Protein AF-A0A522YVJ9-F1 (afdb_monomer_lite)

Structure (mmCIF, N/CA/C/O backbone):
data_AF-A0A522YVJ9-F1
#
_entry.id   AF-A0A522YVJ9-F1
#
loop_
_atom_site.group_PDB
_atom_site.id
_atom_site.type_symbol
_atom_site.label_atom_id
_atom_site.label_alt_id
_atom_site.label_comp_id
_atom_site.label_asym_id
_atom_site.label_entity_id
_atom_site.label_seq_id
_atom_site.pdbx_PDB_ins_code
_atom_site.Cartn_x
_atom_site.Cartn_y
_atom_site.Cartn_z
_atom_site.occupancy
_atom_site.B_iso_or_equiv
_atom_site.auth_seq_id
_atom_site.auth_comp_id
_atom_site.auth_asym_id
_atom_site.auth_atom_id
_atom_site.pdbx_PDB_model_num
ATOM 1 N N . TYR A 1 1 ? 8.702 6.553 18.353 1.00 58.41 1 TYR A N 1
ATOM 2 C CA . TYR A 1 1 ? 7.631 5.784 17.682 1.00 58.41 1 TYR A CA 1
ATOM 3 C C . TYR A 1 1 ? 7.351 4.465 18.386 1.00 58.41 1 TYR A C 1
ATOM 5 O O . TYR A 1 1 ? 6.198 4.248 18.730 1.00 58.41 1 TYR A O 1
ATOM 13 N N . LEU A 1 2 ? 8.362 3.625 18.657 1.00 67.94 2 LEU A N 1
ATOM 14 C CA . LEU A 1 2 ? 8.159 2.356 19.373 1.00 67.94 2 LEU A CA 1
ATOM 15 C C . LEU A 1 2 ? 7.512 2.549 20.757 1.00 67.94 2 LEU A C 1
ATOM 17 O O . LEU A 1 2 ? 6.533 1.878 21.058 1.00 67.94 2 LEU A O 1
ATOM 21 N N . ASP A 1 3 ? 7.971 3.530 21.538 1.00 78.19 3 ASP A N 1
ATOM 22 C CA . ASP A 1 3 ? 7.419 3.804 22.877 1.00 78.19 3 ASP A CA 1
ATOM 23 C C . ASP A 1 3 ? 5.941 4.224 22.841 1.00 78.19 3 ASP A C 1
ATOM 25 O O . ASP A 1 3 ? 5.154 3.821 23.693 1.00 78.19 3 ASP A O 1
ATOM 29 N N . ILE A 1 4 ? 5.539 4.977 21.810 1.00 75.00 4 ILE A N 1
ATOM 30 C CA . ILE A 1 4 ? 4.145 5.402 21.596 1.00 75.00 4 ILE A CA 1
ATOM 31 C C . ILE A 1 4 ? 3.273 4.188 21.254 1.00 75.00 4 ILE A C 1
ATOM 33 O O . ILE A 1 4 ? 2.206 4.014 21.835 1.00 75.00 4 ILE A O 1
ATOM 37 N N . ALA A 1 5 ? 3.750 3.318 20.358 1.00 71.25 5 ALA A N 1
ATOM 38 C CA . ALA A 1 5 ? 3.041 2.092 19.995 1.00 71.25 5 ALA A CA 1
ATOM 39 C C . ALA A 1 5 ? 2.915 1.123 21.185 1.00 71.25 5 ALA A C 1
ATOM 41 O O . ALA A 1 5 ? 1.891 0.466 21.349 1.00 71.25 5 ALA A O 1
ATOM 42 N N . MET A 1 6 ? 3.934 1.053 22.048 1.00 74.50 6 MET A N 1
ATOM 43 C CA . MET A 1 6 ? 3.898 0.228 23.258 1.00 74.50 6 MET A CA 1
ATOM 44 C C . MET A 1 6 ? 2.951 0.778 24.330 1.00 74.50 6 MET A C 1
ATOM 46 O O . MET A 1 6 ? 2.373 -0.015 25.072 1.00 74.50 6 MET A O 1
ATOM 50 N N . ALA A 1 7 ? 2.775 2.100 24.403 1.00 79.62 7 ALA A N 1
ATOM 51 C CA . ALA A 1 7 ? 1.857 2.747 25.339 1.00 79.62 7 ALA A CA 1
ATOM 52 C C . ALA A 1 7 ? 0.374 2.587 24.951 1.00 79.62 7 ALA A C 1
ATOM 54 O O . ALA A 1 7 ? -0.490 2.634 25.821 1.00 79.62 7 ALA A O 1
ATOM 55 N N . GLN A 1 8 ? 0.077 2.370 23.666 1.00 79.44 8 GLN A N 1
ATOM 56 C CA . GLN A 1 8 ? -1.282 2.221 23.127 1.00 79.44 8 GLN A CA 1
ATOM 57 C C . GLN A 1 8 ? -1.594 0.769 22.736 1.00 79.44 8 GLN A C 1
ATOM 59 O O . GLN A 1 8 ? -2.176 0.503 21.685 1.00 79.44 8 GLN A O 1
ATOM 64 N N . LYS A 1 9 ? -1.177 -0.199 23.561 1.00 79.12 9 LYS A N 1
ATOM 65 C CA . LYS A 1 9 ? -1.501 -1.605 23.298 1.00 79.12 9 LYS A CA 1
ATOM 66 C C . LYS A 1 9 ? -3.015 -1.842 23.397 1.00 79.12 9 LYS A C 1
ATOM 68 O O . LYS A 1 9 ? -3.616 -1.427 24.390 1.00 79.12 9 LYS A O 1
ATOM 73 N N . PRO A 1 10 ? -3.615 -2.557 22.427 1.00 83.25 10 PRO A N 1
ATOM 74 C CA . PRO A 1 10 ? -4.979 -3.050 22.552 1.00 83.25 10 PRO A CA 1
ATOM 75 C C . PRO A 1 10 ? -5.161 -3.909 23.807 1.00 83.25 10 PRO A C 1
ATOM 77 O O . PRO A 1 10 ? -4.203 -4.495 24.323 1.00 83.25 10 PRO A O 1
ATOM 80 N N . LYS A 1 11 ? -6.409 -4.013 24.274 1.00 86.25 11 LYS A N 1
ATOM 81 C CA . LYS A 1 11 ? -6.776 -4.933 25.356 1.00 86.25 11 LYS A CA 1
ATOM 82 C C . LYS A 1 11 ? -6.415 -6.369 24.974 1.00 86.25 11 LYS A C 1
ATOM 84 O O . LYS A 1 11 ? -6.480 -6.756 23.807 1.00 86.25 11 LYS A O 1
ATOM 89 N N . GLU A 1 12 ? -6.056 -7.168 25.971 1.00 85.94 12 GLU A N 1
ATOM 90 C CA . GLU A 1 12 ? -5.745 -8.580 25.763 1.00 85.94 12 GLU A CA 1
ATOM 91 C C . GLU A 1 12 ? -6.924 -9.309 25.097 1.00 85.94 12 GLU A C 1
ATOM 93 O O . GLU A 1 12 ? -8.082 -9.119 25.468 1.00 85.94 12 GLU A O 1
ATOM 98 N N . GLY A 1 13 ? -6.634 -10.119 24.075 1.00 87.31 13 GLY A N 1
ATOM 99 C CA . GLY A 1 13 ? -7.657 -10.840 23.312 1.00 87.31 13 GLY A CA 1
ATOM 100 C C . GLY A 1 13 ? -8.454 -9.986 22.319 1.00 87.31 13 GLY A C 1
ATOM 101 O O . GLY A 1 13 ? -9.371 -10.507 21.684 1.00 87.31 13 GLY A O 1
ATOM 102 N N . GLN A 1 14 ? -8.111 -8.709 22.136 1.00 88.19 14 GLN A N 1
ATOM 103 C CA . GLN A 1 14 ? -8.731 -7.828 21.149 1.00 88.19 14 GLN A CA 1
ATOM 104 C C . GLN A 1 14 ? -7.689 -7.148 20.262 1.00 88.19 14 GLN A C 1
ATOM 106 O O . GLN A 1 14 ? -6.512 -7.036 20.601 1.00 88.19 14 GLN A O 1
ATOM 111 N N . ASN A 1 15 ? -8.142 -6.687 19.103 1.00 88.00 15 ASN A N 1
ATOM 112 C CA . ASN A 1 15 ? -7.381 -5.808 18.234 1.00 88.00 15 ASN A CA 1
ATOM 113 C C . ASN A 1 15 ? -8.252 -4.628 17.810 1.00 88.00 15 ASN A C 1
ATOM 115 O O . ASN A 1 15 ? -9.478 -4.700 17.872 1.00 88.00 15 ASN A O 1
ATOM 119 N N . VAL A 1 16 ? -7.608 -3.553 17.389 1.00 88.44 16 VAL A N 1
ATOM 120 C CA . VAL A 1 16 ? -8.246 -2.291 17.047 1.00 88.44 16 VAL A CA 1
ATOM 121 C C . VAL A 1 16 ? -7.987 -1.999 15.576 1.00 88.44 16 VAL A C 1
ATOM 123 O O . VAL A 1 16 ? -6.835 -1.961 15.142 1.00 88.44 16 VAL A O 1
ATOM 126 N N . ILE A 1 17 ? -9.055 -1.793 14.808 1.00 88.88 17 ILE A N 1
ATOM 127 C CA . ILE A 1 17 ? -8.980 -1.459 13.386 1.00 88.88 17 ILE A CA 1
ATOM 128 C C . ILE A 1 17 ? -9.438 -0.017 13.183 1.00 88.88 17 ILE A C 1
ATOM 130 O O . ILE A 1 17 ? -10.505 0.383 13.642 1.00 88.88 17 ILE A O 1
ATOM 134 N N . THR A 1 18 ? -8.625 0.758 12.469 1.00 91.69 18 THR A N 1
ATOM 135 C CA . THR A 1 18 ? -8.877 2.182 12.170 1.00 91.69 18 THR A CA 1
ATOM 136 C C . THR A 1 18 ? -8.889 2.484 10.673 1.00 91.69 18 THR A C 1
ATOM 138 O O . THR A 1 18 ? -9.223 3.590 10.246 1.00 91.69 18 THR A O 1
ATOM 141 N N . SER A 1 19 ? -8.507 1.511 9.846 1.00 93.12 19 SER A N 1
ATOM 142 C CA . SER A 1 19 ? -8.468 1.650 8.394 1.00 93.12 19 SER A CA 1
ATOM 143 C C . SER A 1 19 ? -8.555 0.296 7.701 1.00 93.12 19 SER A C 1
ATOM 145 O O . SER A 1 19 ? -8.212 -0.737 8.278 1.00 93.12 19 S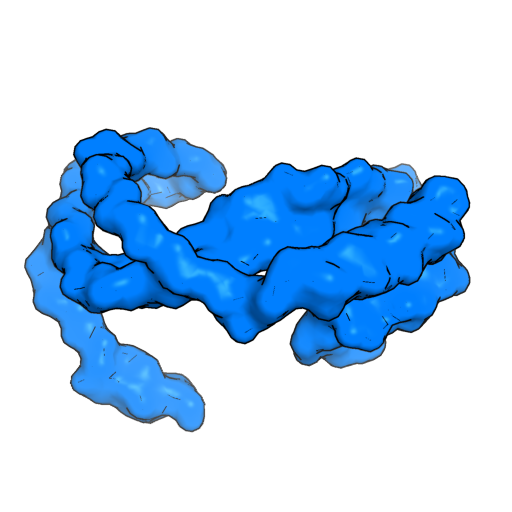ER A O 1
ATOM 147 N N . TYR A 1 20 ? -9.005 0.317 6.452 1.00 92.56 20 TYR A N 1
ATOM 148 C CA . TYR A 1 20 ? -8.914 -0.806 5.524 1.00 92.56 20 TYR A CA 1
ATOM 149 C C . TYR A 1 20 ? -8.486 -0.290 4.150 1.00 92.56 20 TYR A C 1
ATOM 151 O O . TYR A 1 20 ? -8.434 0.919 3.914 1.00 92.56 20 TYR A O 1
ATOM 159 N N . ALA A 1 21 ? -8.156 -1.200 3.239 1.00 94.56 21 ALA A N 1
ATOM 160 C CA . ALA A 1 21 ? -7.787 -0.839 1.883 1.00 94.56 21 ALA A CA 1
ATOM 161 C C . ALA A 1 21 ? -8.446 -1.760 0.859 1.00 94.56 21 ALA A C 1
ATOM 163 O O . ALA A 1 21 ? -8.654 -2.944 1.115 1.00 94.56 21 ALA A O 1
ATOM 164 N N . GLU A 1 22 ? -8.729 -1.196 -0.305 1.00 94.69 22 GLU A N 1
ATOM 165 C CA . GLU A 1 22 ? -9.145 -1.902 -1.508 1.00 94.69 22 GLU A CA 1
ATOM 166 C C . GLU A 1 22 ? -7.983 -1.905 -2.506 1.00 94.69 22 GLU A C 1
ATOM 168 O O . GLU A 1 22 ? -7.312 -0.887 -2.700 1.00 94.69 22 GLU A O 1
ATOM 173 N N . VAL A 1 23 ? -7.732 -3.049 -3.140 1.00 97.06 23 VAL A N 1
ATOM 174 C CA . VAL A 1 23 ? -6.742 -3.154 -4.217 1.00 97.06 23 VAL A CA 1
ATOM 175 C C . VAL A 1 23 ? -7.386 -2.667 -5.511 1.00 97.06 23 VAL A C 1
ATOM 177 O O . VAL A 1 23 ? -8.333 -3.284 -5.987 1.00 97.06 23 VAL A O 1
ATOM 180 N N . LEU A 1 24 ? -6.862 -1.586 -6.094 1.00 97.94 24 LEU A N 1
ATOM 181 C CA . LEU A 1 24 ? -7.360 -1.068 -7.378 1.00 97.94 24 LEU A CA 1
ATOM 182 C C . LEU A 1 24 ? -6.549 -1.554 -8.581 1.00 97.94 24 LEU A C 1
ATOM 184 O O . LEU A 1 24 ? -7.060 -1.597 -9.697 1.00 97.94 24 LEU A O 1
ATOM 188 N N . ALA A 1 25 ? -5.277 -1.885 -8.370 1.00 97.88 25 ALA A N 1
ATOM 189 C CA . ALA A 1 25 ? -4.416 -2.462 -9.390 1.00 97.88 25 ALA A CA 1
ATOM 190 C C . ALA A 1 25 ? -3.288 -3.258 -8.741 1.00 97.88 25 ALA A C 1
ATOM 192 O O . ALA A 1 25 ? -2.798 -2.909 -7.665 1.00 97.88 25 ALA A O 1
ATOM 193 N N . GLU A 1 26 ? -2.832 -4.290 -9.435 1.00 97.50 26 GLU A N 1
ATOM 194 C CA . GLU A 1 26 ? -1.597 -4.985 -9.115 1.00 97.50 26 GLU A CA 1
ATOM 195 C C . GLU A 1 26 ? -0.848 -5.356 -10.393 1.00 97.50 26 GLU A C 1
ATOM 197 O O . GLU A 1 26 ? -1.451 -5.525 -11.451 1.00 97.50 26 GLU A O 1
ATOM 202 N N . SER A 1 27 ? 0.473 -5.463 -10.294 1.00 97.50 27 SER A N 1
ATOM 203 C CA . SER A 1 27 ? 1.316 -5.931 -11.388 1.00 97.50 27 SER A CA 1
ATOM 204 C C . SER A 1 27 ? 2.581 -6.578 -10.854 1.00 97.50 27 SER A C 1
ATOM 206 O O . SER A 1 27 ? 3.154 -6.144 -9.853 1.00 97.50 27 SER A O 1
ATOM 208 N N . ASP A 1 28 ? 3.054 -7.589 -11.568 1.00 97.06 28 ASP A N 1
ATOM 209 C CA . ASP A 1 28 ? 4.368 -8.175 -11.352 1.00 97.06 28 ASP A CA 1
ATOM 210 C C . ASP A 1 28 ? 5.412 -7.367 -12.143 1.00 97.06 28 ASP A C 1
ATOM 212 O O . ASP A 1 28 ? 5.272 -7.156 -13.347 1.00 97.06 28 ASP A O 1
ATOM 216 N N . VAL A 1 29 ? 6.453 -6.876 -11.464 1.00 96.00 29 VAL A N 1
ATOM 217 C CA . VAL A 1 29 ? 7.459 -5.964 -12.027 1.00 96.00 29 VAL A CA 1
ATOM 218 C C . VAL A 1 29 ? 8.853 -6.575 -11.892 1.00 96.00 29 VAL A C 1
ATOM 220 O O . VAL A 1 29 ? 9.341 -6.808 -10.787 1.00 96.00 29 VAL A O 1
ATOM 223 N N . LEU A 1 30 ? 9.507 -6.827 -13.029 1.00 94.19 30 LEU A N 1
ATOM 224 C CA . LEU A 1 30 ? 10.891 -7.328 -13.092 1.00 94.19 30 LEU A CA 1
ATOM 225 C C . LEU A 1 30 ? 11.929 -6.231 -13.365 1.00 94.19 30 LEU A C 1
ATOM 227 O O . LEU A 1 30 ? 13.100 -6.415 -13.044 1.00 94.19 30 LEU A O 1
ATOM 231 N N . SER A 1 31 ? 11.509 -5.125 -13.985 1.00 94.12 31 SER A N 1
ATOM 232 C CA . SER A 1 31 ? 12.397 -4.032 -14.392 1.00 94.12 31 SER A CA 1
ATOM 233 C C . SER A 1 31 ? 12.779 -3.160 -13.200 1.00 94.12 31 SER A C 1
ATOM 235 O O . SER A 1 31 ? 11.914 -2.555 -12.563 1.00 94.12 31 SER A O 1
ATOM 237 N N . ASP A 1 32 ? 14.081 -3.042 -12.951 1.00 92.12 32 ASP A N 1
ATOM 238 C CA . ASP A 1 32 ? 14.620 -2.191 -11.890 1.00 92.12 32 ASP A CA 1
ATOM 239 C C . ASP A 1 32 ? 14.315 -0.703 -12.139 1.00 92.12 32 ASP A C 1
ATOM 241 O O . ASP A 1 32 ? 14.040 0.039 -11.195 1.00 92.12 32 ASP A O 1
ATOM 245 N N . ASP A 1 33 ? 14.256 -0.273 -13.405 1.00 94.62 33 ASP A N 1
ATOM 246 C CA . ASP A 1 33 ? 13.871 1.094 -13.774 1.00 94.62 33 ASP A CA 1
ATOM 247 C C . ASP A 1 33 ? 12.409 1.389 -13.418 1.00 94.62 33 ASP A C 1
ATOM 249 O O . ASP A 1 33 ? 12.100 2.463 -12.893 1.00 94.62 33 ASP A O 1
ATOM 253 N N . LYS A 1 34 ? 11.500 0.432 -13.660 1.00 95.62 34 LYS A N 1
ATOM 254 C CA . LYS A 1 34 ? 10.092 0.552 -13.247 1.00 95.62 34 LYS A CA 1
ATOM 255 C C . LYS A 1 34 ? 9.975 0.579 -11.722 1.00 95.62 34 LYS A C 1
ATOM 257 O O . LYS A 1 34 ? 9.288 1.438 -11.177 1.00 95.62 34 LYS A O 1
ATOM 262 N N . ILE A 1 35 ? 10.699 -0.295 -11.019 1.00 94.69 35 ILE A N 1
ATOM 263 C CA . ILE A 1 35 ? 10.72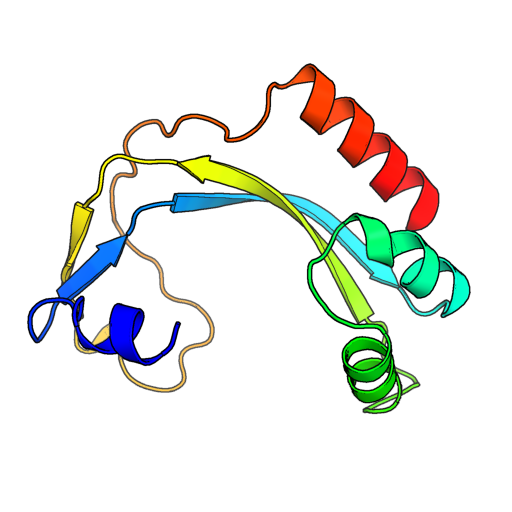2 -0.331 -9.545 1.00 94.69 35 ILE A CA 1
ATOM 264 C C . ILE A 1 35 ? 11.209 1.003 -8.971 1.00 94.69 35 ILE A C 1
ATOM 266 O O . ILE A 1 35 ? 10.603 1.534 -8.043 1.00 94.69 35 ILE A O 1
ATOM 270 N N . LYS A 1 36 ? 12.250 1.599 -9.556 1.00 94.00 36 LYS A N 1
ATOM 271 C CA . LYS A 1 36 ? 12.747 2.913 -9.140 1.00 94.00 36 LYS A CA 1
ATOM 272 C C . LYS A 1 36 ? 11.713 4.025 -9.351 1.00 94.00 36 LYS A C 1
ATOM 274 O O . LYS A 1 36 ? 11.556 4.884 -8.483 1.00 94.00 36 LYS A O 1
ATOM 279 N N . GLN A 1 37 ? 10.982 4.014 -10.467 1.00 96.31 37 GLN A N 1
ATOM 280 C CA . GLN A 1 37 ? 9.903 4.981 -10.733 1.00 96.31 37 GLN A CA 1
ATOM 281 C C . GLN A 1 37 ? 8.726 4.858 -9.748 1.00 96.31 37 GLN A C 1
ATOM 283 O O . GLN A 1 37 ? 8.036 5.851 -9.485 1.00 96.31 37 GLN A O 1
ATOM 288 N N . LEU A 1 38 ? 8.526 3.674 -9.158 1.00 96.50 38 LEU A N 1
ATOM 289 C CA . LEU A 1 38 ? 7.513 3.434 -8.129 1.00 96.50 38 LEU A CA 1
ATOM 290 C C . LEU A 1 38 ? 7.869 4.015 -6.747 1.00 96.50 38 LEU A C 1
ATOM 292 O O . LEU A 1 38 ? 6.991 4.069 -5.887 1.00 96.50 38 LEU A O 1
ATOM 296 N N . SER A 1 39 ? 9.094 4.513 -6.533 1.00 94.38 39 SER A N 1
ATOM 297 C CA . SER A 1 39 ? 9.539 5.098 -5.250 1.00 94.38 39 SER A CA 1
ATOM 298 C C . SER A 1 39 ? 8.607 6.182 -4.695 1.00 94.38 39 SER A C 1
ATOM 300 O O . SER A 1 39 ? 8.412 6.280 -3.488 1.00 94.38 39 SER A O 1
ATOM 302 N N . GLN A 1 40 ? 7.955 6.954 -5.568 1.00 93.75 40 GLN A N 1
ATOM 303 C CA . GLN A 1 40 ? 6.998 7.998 -5.182 1.00 93.75 40 GLN A CA 1
ATOM 304 C C . GLN A 1 40 ? 5.682 7.469 -4.573 1.00 93.75 40 GLN A C 1
ATOM 306 O O . GLN A 1 40 ? 4.910 8.252 -4.023 1.00 93.75 40 GLN A O 1
ATOM 311 N N . PHE A 1 41 ? 5.398 6.166 -4.691 1.00 95.38 41 PHE A N 1
ATOM 312 C CA . PHE A 1 41 ? 4.153 5.536 -4.233 1.00 95.38 41 PHE A CA 1
ATOM 313 C C . PHE A 1 41 ? 4.296 4.795 -2.898 1.00 95.38 41 PHE A C 1
ATOM 315 O O . PHE A 1 41 ? 3.301 4.296 -2.375 1.00 95.38 41 PHE A O 1
ATOM 322 N N . HIS A 1 42 ? 5.501 4.704 -2.327 1.00 94.38 42 HIS A N 1
ATOM 323 C CA . HIS A 1 42 ? 5.732 3.960 -1.092 1.00 94.38 42 HIS A CA 1
ATOM 324 C C . HIS A 1 42 ? 6.692 4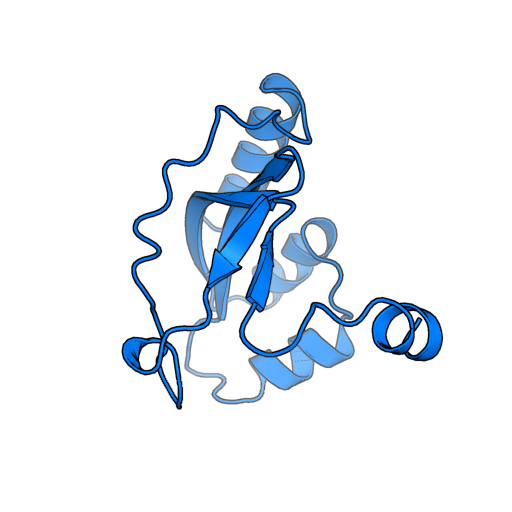.670 -0.140 1.00 94.38 42 HIS A C 1
ATOM 326 O O . HIS A 1 42 ? 7.531 5.470 -0.533 1.00 94.38 42 HIS A O 1
ATOM 332 N N . ILE A 1 43 ? 6.627 4.300 1.136 1.00 94.31 43 ILE A N 1
ATOM 333 C CA . ILE A 1 43 ? 7.484 4.868 2.188 1.00 94.31 43 ILE A CA 1
ATOM 334 C C . ILE A 1 43 ? 8.832 4.147 2.341 1.00 94.31 43 ILE A C 1
ATOM 336 O O . ILE A 1 43 ? 9.647 4.525 3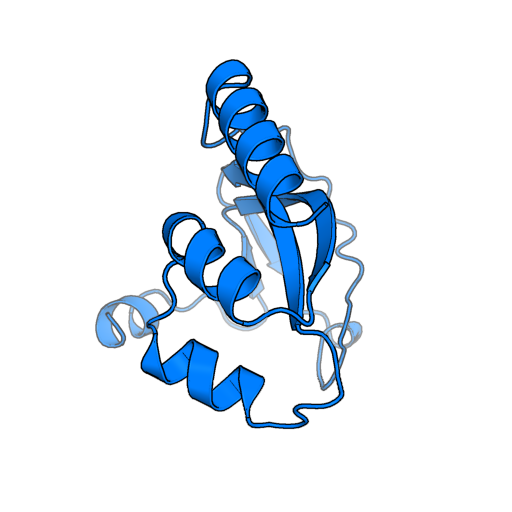.181 1.00 94.31 43 ILE A O 1
ATOM 340 N N . TRP A 1 44 ? 9.053 3.067 1.589 1.00 94.75 44 TRP A N 1
ATOM 341 C CA . TRP A 1 44 ? 10.264 2.259 1.698 1.00 94.75 44 TRP A CA 1
ATOM 342 C C . TRP A 1 44 ? 11.481 2.985 1.135 1.00 94.75 44 TRP A C 1
ATOM 344 O O . TRP A 1 44 ? 11.392 3.670 0.121 1.00 94.75 44 TRP A O 1
ATOM 354 N N . SER A 1 45 ? 12.628 2.794 1.785 1.00 93.38 45 SER A N 1
ATOM 355 C CA . SER A 1 45 ? 13.893 3.361 1.332 1.00 93.38 45 SER A CA 1
ATOM 356 C C . SER A 1 45 ? 14.501 2.554 0.184 1.00 93.38 45 SER A C 1
ATOM 358 O O . SER A 1 45 ? 14.330 1.333 0.108 1.00 93.38 45 SER A O 1
ATOM 360 N N . ASP A 1 46 ? 15.287 3.220 -0.663 1.00 91.38 46 ASP A N 1
ATOM 361 C CA . ASP A 1 46 ? 15.980 2.573 -1.784 1.00 91.38 46 ASP A CA 1
ATOM 362 C C . ASP A 1 46 ? 16.840 1.368 -1.350 1.00 91.38 46 ASP A C 1
ATOM 364 O O . ASP A 1 46 ? 16.730 0.313 -1.980 1.00 91.38 46 ASP A O 1
ATOM 368 N N . PRO A 1 47 ? 17.631 1.420 -0.249 1.00 93.81 47 PRO A N 1
ATOM 369 C CA . PRO A 1 47 ? 18.405 0.258 0.197 1.00 93.81 47 PRO A CA 1
ATOM 370 C C . PRO A 1 47 ? 17.531 -0.934 0.605 1.00 93.81 47 PRO A C 1
ATOM 372 O O . PRO A 1 47 ? 17.912 -2.090 0.394 1.00 93.81 47 PRO A O 1
ATOM 375 N N . TYR A 1 48 ? 16.352 -0.675 1.181 1.00 94.25 48 TYR A N 1
ATOM 376 C CA . TYR A 1 48 ? 15.417 -1.734 1.553 1.00 94.25 48 TYR A CA 1
ATOM 377 C C . TYR A 1 48 ? 14.836 -2.413 0.310 1.00 94.25 48 TYR A C 1
ATOM 379 O O . TYR A 1 48 ? 14.853 -3.643 0.220 1.00 94.25 48 TYR A O 1
ATOM 387 N N . ILE A 1 49 ? 14.382 -1.625 -0.670 1.00 94.25 49 ILE A N 1
ATOM 388 C CA . ILE A 1 49 ? 13.867 -2.145 -1.943 1.00 94.25 49 ILE A CA 1
ATOM 389 C C . ILE A 1 49 ? 14.947 -2.938 -2.685 1.00 94.25 49 ILE A C 1
ATOM 391 O O . ILE A 1 49 ? 14.684 -4.065 -3.096 1.00 94.25 49 ILE A O 1
ATOM 395 N N . ALA A 1 50 ? 16.177 -2.423 -2.768 1.00 92.12 50 ALA A N 1
ATOM 396 C CA . ALA A 1 50 ? 17.294 -3.125 -3.401 1.00 92.12 50 ALA A CA 1
ATOM 397 C C . ALA A 1 50 ? 17.594 -4.473 -2.722 1.00 92.12 50 ALA A C 1
ATOM 399 O O . ALA A 1 50 ? 17.785 -5.485 -3.392 1.00 92.12 50 ALA A O 1
ATOM 400 N N . THR A 1 51 ? 17.564 -4.520 -1.386 1.00 93.94 51 THR A N 1
ATOM 401 C CA . THR A 1 51 ? 17.749 -5.771 -0.632 1.00 93.94 51 THR A CA 1
ATOM 402 C C . THR A 1 51 ? 16.663 -6.793 -0.970 1.00 93.94 51 THR A C 1
ATOM 404 O O . THR A 1 51 ? 16.966 -7.964 -1.192 1.00 93.94 51 THR A O 1
ATOM 407 N N . ARG A 1 52 ? 15.396 -6.360 -1.047 1.00 92.75 52 ARG A N 1
ATOM 408 C CA . ARG A 1 52 ? 14.274 -7.229 -1.430 1.00 92.75 52 ARG A CA 1
ATOM 409 C C . ARG A 1 52 ? 14.377 -7.697 -2.876 1.00 92.75 52 ARG A C 1
ATOM 411 O O . ARG A 1 52 ? 14.130 -8.866 -3.128 1.00 92.75 52 ARG A O 1
ATOM 418 N N . ARG A 1 53 ? 14.786 -6.819 -3.791 1.00 91.62 53 ARG A N 1
ATOM 419 C CA . ARG A 1 53 ? 14.980 -7.137 -5.208 1.00 91.62 53 ARG A CA 1
ATOM 420 C C . ARG A 1 53 ? 16.083 -8.173 -5.428 1.00 91.62 53 ARG A C 1
ATOM 422 O O . ARG A 1 53 ? 15.903 -9.085 -6.229 1.00 91.62 53 ARG A O 1
ATOM 429 N N . ASN A 1 54 ? 17.191 -8.040 -4.699 1.00 92.06 54 ASN A N 1
ATOM 430 C CA . ASN A 1 54 ? 18.335 -8.953 -4.763 1.00 92.06 54 ASN A CA 1
ATOM 431 C C . ASN A 1 54 ? 18.043 -10.319 -4.128 1.00 92.06 54 ASN A C 1
ATOM 433 O O . ASN A 1 54 ? 18.738 -11.298 -4.402 1.00 92.06 54 ASN A O 1
ATOM 437 N N . TRP A 1 55 ? 17.019 -10.405 -3.279 1.00 89.62 55 TRP A N 1
ATOM 438 C CA . TRP A 1 55 ? 16.545 -11.666 -2.734 1.00 89.62 55 TRP A CA 1
ATOM 439 C C . TRP A 1 55 ? 15.581 -12.320 -3.733 1.00 89.62 55 TRP A C 1
ATOM 441 O O . TRP A 1 55 ? 14.407 -11.976 -3.793 1.00 89.62 55 TRP A O 1
ATOM 451 N N . MET A 1 56 ? 16.098 -13.279 -4.512 1.00 88.31 56 MET A N 1
ATOM 452 C CA . MET A 1 56 ? 15.430 -13.935 -5.654 1.00 88.31 56 MET A CA 1
ATOM 453 C C . MET A 1 56 ? 15.282 -13.017 -6.886 1.00 88.31 56 MET A C 1
ATOM 455 O O . MET A 1 56 ? 14.164 -12.703 -7.294 1.00 88.31 56 MET A O 1
ATOM 459 N N . PRO A 1 57 ? 16.401 -12.620 -7.528 1.00 88.38 57 PRO A N 1
ATOM 460 C CA . PRO A 1 57 ? 16.398 -11.647 -8.623 1.00 88.38 57 PRO A CA 1
ATOM 461 C C . PRO A 1 57 ? 15.578 -12.093 -9.848 1.00 88.38 57 PRO A C 1
ATOM 463 O O . PRO A 1 57 ? 15.037 -11.257 -10.569 1.00 88.38 57 PRO A O 1
ATOM 466 N N . ASP A 1 58 ? 15.397 -13.396 -10.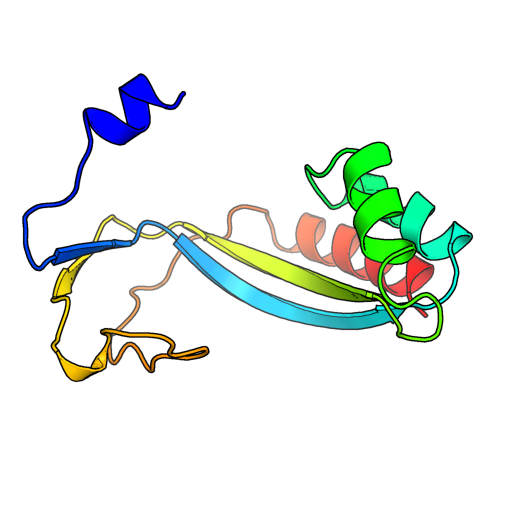048 1.00 91.12 58 ASP A N 1
ATOM 467 C CA . ASP A 1 58 ? 14.599 -13.933 -11.157 1.00 91.12 58 ASP A CA 1
ATOM 468 C C . ASP A 1 58 ? 13.082 -13.867 -10.908 1.00 91.12 58 ASP A C 1
ATOM 470 O O . ASP A 1 58 ? 12.285 -14.180 -11.794 1.00 91.12 58 ASP A O 1
ATOM 474 N N . LYS A 1 59 ? 12.653 -13.499 -9.693 1.00 94.06 59 LYS A N 1
ATOM 475 C CA . LYS A 1 59 ? 11.238 -13.341 -9.349 1.00 94.06 59 LYS A CA 1
ATOM 476 C C . LYS A 1 59 ? 10.816 -11.874 -9.476 1.00 94.06 59 LYS A C 1
ATOM 478 O O . LYS A 1 59 ? 11.563 -10.990 -9.054 1.00 94.06 59 LYS A O 1
ATOM 483 N N . PRO A 1 60 ? 9.620 -11.601 -10.029 1.00 94.62 60 PRO A N 1
ATOM 484 C CA . PRO A 1 60 ? 9.078 -10.250 -10.054 1.00 94.62 60 PRO A CA 1
ATOM 485 C C . PRO A 1 60 ? 8.804 -9.745 -8.639 1.00 94.62 60 PRO A C 1
ATOM 487 O O . PRO A 1 60 ? 8.401 -10.506 -7.756 1.00 94.62 60 PRO A O 1
ATOM 490 N N . MET A 1 61 ? 8.945 -8.437 -8.447 1.00 94.44 61 MET A N 1
ATOM 491 C CA . MET A 1 61 ? 8.348 -7.757 -7.306 1.00 94.44 61 MET A CA 1
ATOM 492 C C . MET A 1 61 ? 6.879 -7.476 -7.611 1.00 94.44 61 MET A C 1
ATOM 494 O O . MET A 1 61 ? 6.557 -6.910 -8.653 1.00 94.44 61 MET A O 1
ATOM 498 N N . LYS A 1 62 ? 5.981 -7.844 -6.697 1.00 95.50 62 LYS A N 1
ATOM 499 C CA . LYS A 1 62 ? 4.562 -7.505 -6.820 1.00 95.50 62 LYS A CA 1
ATOM 500 C C . LYS A 1 62 ? 4.337 -6.059 -6.373 1.00 95.50 62 LYS A C 1
ATOM 502 O O . LYS A 1 62 ? 4.572 -5.729 -5.210 1.00 95.50 62 LYS A O 1
ATOM 507 N N . ALA A 1 63 ? 3.888 -5.211 -7.290 1.00 96.75 63 ALA A N 1
ATOM 508 C CA . ALA A 1 63 ? 3.440 -3.853 -7.018 1.00 96.75 63 ALA A CA 1
ATOM 509 C C . ALA A 1 63 ? 1.915 -3.850 -6.859 1.00 96.75 63 ALA A C 1
ATOM 511 O O . ALA A 1 63 ? 1.213 -4.396 -7.705 1.00 96.75 63 ALA A O 1
ATOM 512 N N . VAL A 1 64 ? 1.406 -3.238 -5.789 1.00 97.88 64 VAL A N 1
ATOM 513 C CA . VAL A 1 64 ? -0.029 -3.195 -5.471 1.00 97.88 64 VAL A CA 1
ATOM 514 C C . VAL A 1 64 ? -0.423 -1.756 -5.162 1.00 97.88 64 VAL A C 1
ATOM 516 O O . VAL A 1 64 ? 0.172 -1.127 -4.286 1.00 97.88 64 VAL A O 1
ATOM 519 N N . PHE A 1 65 ? -1.422 -1.237 -5.872 1.00 98.06 65 PHE A N 1
ATOM 520 C CA . PHE A 1 65 ? -1.996 0.081 -5.633 1.00 98.06 65 PHE A CA 1
ATOM 521 C C . PHE A 1 65 ? -3.228 -0.042 -4.737 1.00 98.06 65 PHE A C 1
ATOM 523 O O . PHE A 1 65 ? -4.178 -0.762 -5.056 1.00 98.06 65 PHE A O 1
ATOM 530 N N . LEU A 1 66 ? -3.215 0.687 -3.622 1.00 97.56 66 LEU A N 1
ATOM 531 C CA . LEU A 1 66 ? -4.231 0.601 -2.578 1.00 97.56 66 LEU A CA 1
ATOM 532 C C . LEU A 1 66 ? -5.040 1.895 -2.486 1.00 97.56 66 LEU A C 1
ATOM 534 O O . LEU A 1 66 ? -4.479 2.972 -2.280 1.00 97.56 66 LEU A O 1
ATOM 538 N N . LYS A 1 67 ? -6.367 1.776 -2.540 1.00 96.75 67 LYS A N 1
ATOM 539 C CA . LYS A 1 67 ? -7.291 2.814 -2.080 1.00 96.75 67 LYS A CA 1
ATOM 540 C C . LYS A 1 67 ? -7.560 2.592 -0.601 1.00 96.75 67 LYS A C 1
ATOM 542 O O . LYS A 1 67 ? -8.182 1.606 -0.220 1.00 96.75 67 LYS A O 1
ATOM 547 N N . VAL A 1 68 ? -7.053 3.492 0.234 1.00 95.88 68 VAL A N 1
ATOM 548 C CA . VAL A 1 68 ? -7.145 3.377 1.694 1.00 95.88 68 VAL A CA 1
ATOM 549 C C . VAL A 1 68 ? -8.342 4.167 2.208 1.00 95.88 68 VAL A C 1
ATOM 551 O O . VAL A 1 68 ? -8.552 5.319 1.825 1.00 95.88 68 VAL A O 1
ATOM 554 N N . PHE A 1 69 ? -9.080 3.556 3.125 1.00 94.81 69 PHE A N 1
ATOM 555 C CA . PHE A 1 69 ? -10.221 4.138 3.811 1.00 94.81 69 PHE A CA 1
ATOM 556 C C . PHE A 1 69 ? -9.922 4.254 5.302 1.00 94.81 69 PHE A C 1
ATOM 558 O O . PHE A 1 69 ? -9.412 3.316 5.918 1.00 94.81 69 PHE A O 1
ATOM 565 N N . LYS A 1 70 ? -10.264 5.396 5.894 1.00 94.56 70 LYS A N 1
ATOM 566 C CA . LYS A 1 70 ? -10.347 5.557 7.345 1.00 94.56 70 LYS A CA 1
ATOM 567 C C . LYS A 1 70 ? -11.738 5.165 7.808 1.00 94.56 70 LYS A C 1
ATOM 569 O O . LYS A 1 70 ? -12.733 5.510 7.178 1.00 94.56 70 LYS A O 1
ATOM 574 N N . VAL A 1 71 ? -11.797 4.472 8.930 1.00 92.00 71 VAL A N 1
ATOM 575 C CA . VAL A 1 71 ? -13.048 4.103 9.590 1.00 92.00 71 VAL A CA 1
ATOM 576 C C . VAL A 1 71 ? -13.007 4.572 11.037 1.00 92.00 71 VAL A C 1
ATOM 578 O O . VAL A 1 71 ? -11.914 4.708 11.598 1.00 92.00 71 VAL A O 1
ATOM 581 N N . PRO A 1 72 ? -14.172 4.806 11.665 1.00 90.62 72 PRO A N 1
ATOM 582 C CA . PRO A 1 72 ? -14.237 4.884 13.113 1.00 90.62 72 PRO A CA 1
ATOM 583 C C . PRO A 1 72 ? -13.573 3.652 13.722 1.00 90.62 72 PRO A C 1
ATOM 585 O O . PRO A 1 72 ? -13.746 2.539 13.222 1.00 90.62 72 PRO A O 1
ATOM 588 N N . GLU A 1 73 ? -12.809 3.871 14.785 1.00 89.44 73 GLU A N 1
ATOM 589 C CA . GLU A 1 73 ? -12.149 2.798 15.509 1.00 89.44 73 GLU A CA 1
ATOM 590 C C . GLU A 1 73 ? -13.165 1.734 15.936 1.00 89.44 73 GLU A C 1
ATOM 592 O O . GLU A 1 73 ? -14.188 2.055 16.547 1.00 89.44 73 GLU A O 1
ATOM 597 N N . PHE A 1 74 ? -12.883 0.470 15.626 1.00 87.12 74 PHE A N 1
ATOM 598 C CA . PHE A 1 74 ? -13.681 -0.644 16.119 1.00 87.12 74 PHE A CA 1
ATOM 599 C C . PHE A 1 74 ? -12.799 -1.794 16.604 1.00 87.12 74 PHE A C 1
ATOM 601 O O . PHE A 1 74 ? -11.732 -2.081 16.052 1.00 87.12 74 PHE A O 1
ATOM 608 N N . GLU A 1 75 ? -13.260 -2.452 17.666 1.00 88.75 75 GLU A N 1
ATOM 609 C CA . GLU A 1 75 ? -12.580 -3.594 18.268 1.00 88.75 75 GLU A CA 1
ATOM 610 C C . GLU A 1 75 ? -12.998 -4.894 17.565 1.00 88.75 75 GLU A C 1
ATOM 612 O O . GLU A 1 75 ? -14.184 -5.143 17.331 1.00 88.75 75 GLU A O 1
ATOM 617 N N . ILE A 1 76 ? -12.027 -5.761 17.280 1.00 87.62 76 ILE A N 1
ATOM 618 C CA . ILE A 1 76 ? -12.256 -7.133 16.816 1.00 87.62 76 ILE A CA 1
ATOM 619 C C . ILE A 1 76 ? -11.724 -8.138 17.845 1.00 87.62 76 ILE A C 1
ATOM 621 O O . ILE A 1 76 ? -10.614 -7.966 18.356 1.00 87.62 76 ILE A O 1
ATOM 625 N N . PRO A 1 77 ? -12.474 -9.209 18.159 1.00 88.12 77 PRO A N 1
ATOM 626 C CA . PRO A 1 77 ? -11.978 -10.259 19.038 1.00 88.12 77 PRO A CA 1
ATOM 627 C C . PRO A 1 77 ? -10.897 -11.085 18.330 1.00 88.12 77 PRO A C 1
ATOM 629 O O . PRO A 1 77 ? -11.091 -11.555 17.207 1.00 88.12 77 PRO A O 1
ATOM 632 N N . LEU A 1 78 ? -9.772 -11.317 19.007 1.00 86.75 78 LEU A N 1
ATOM 633 C CA . LEU A 1 78 ? -8.716 -12.222 18.554 1.00 86.75 78 LEU A CA 1
ATOM 634 C C . LEU A 1 78 ? -9.111 -13.667 18.856 1.00 86.75 78 LEU A C 1
ATOM 636 O O . LEU A 1 78 ? -8.740 -14.246 19.877 1.00 86.75 78 LEU A O 1
ATOM 640 N N . LYS A 1 79 ? -9.892 -14.256 17.953 1.00 86.00 79 LYS A N 1
ATOM 641 C CA . LYS A 1 79 ? -10.320 -15.649 18.068 1.00 86.00 79 LYS A CA 1
ATOM 642 C C . LYS A 1 79 ? -9.135 -16.616 17.919 1.00 86.00 79 LYS A C 1
ATOM 644 O O . LYS A 1 79 ? -8.195 -16.314 17.183 1.00 86.00 79 LYS A O 1
ATOM 649 N N . PRO A 1 80 ? -9.197 -17.821 18.515 1.00 85.00 80 PRO A N 1
ATOM 650 C CA . PRO A 1 80 ? -8.173 -18.851 18.323 1.00 85.00 80 PRO A CA 1
ATOM 651 C C . PRO A 1 80 ? -7.923 -19.206 16.849 1.00 85.00 80 PRO A C 1
ATOM 653 O O . PRO A 1 80 ? -6.794 -19.498 16.471 1.00 85.00 80 PRO A O 1
ATOM 656 N N . GLU A 1 81 ? -8.955 -19.123 16.001 1.00 83.19 81 GLU A N 1
ATOM 657 C CA . GLU A 1 81 ? -8.863 -19.377 14.553 1.00 83.19 81 GLU A CA 1
ATOM 658 C C . GLU A 1 81 ? -7.981 -18.361 13.799 1.00 83.19 81 GLU A C 1
ATOM 660 O O . GLU A 1 81 ? -7.490 -18.661 12.712 1.00 83.19 81 GLU A O 1
ATOM 665 N N . TYR A 1 82 ? -7.737 -17.188 14.396 1.00 84.56 82 TYR A N 1
ATOM 666 C CA . TYR A 1 82 ? -6.889 -16.121 13.856 1.00 84.56 82 TYR A CA 1
ATOM 667 C C . TYR A 1 82 ? -5.418 -16.256 14.281 1.00 84.56 82 TYR A C 1
ATOM 669 O O . TYR A 1 82 ? -4.572 -15.496 13.820 1.00 84.56 82 TYR A O 1
ATOM 677 N N . GLN A 1 83 ? -5.099 -17.195 15.178 1.00 79.00 83 GLN A N 1
ATOM 678 C CA . GLN A 1 83 ? -3.756 -17.362 15.731 1.00 79.00 83 GLN A CA 1
ATOM 679 C C . GLN A 1 83 ? -2.852 -18.209 14.816 1.00 79.00 83 GLN A C 1
ATOM 681 O O . GLN A 1 83 ? -3.309 -19.057 14.045 1.00 79.00 83 GLN A O 1
ATOM 686 N N . GLY A 1 84 ? -1.536 -18.023 14.953 1.00 81.56 84 GLY A N 1
ATOM 687 C CA . GLY A 1 84 ? -0.510 -18.774 14.221 1.00 81.56 84 GLY A CA 1
ATOM 688 C C . GLY A 1 84 ? -0.156 -18.189 12.847 1.00 81.56 84 GLY A C 1
ATOM 689 O O . GLY A 1 84 ? -0.514 -17.063 12.515 1.00 81.56 84 GLY A O 1
ATOM 690 N N . CYS A 1 85 ? 0.583 -18.954 12.037 1.00 80.06 85 CYS A N 1
ATOM 691 C CA . CYS A 1 85 ? 1.065 -18.522 10.718 1.00 80.06 85 CYS A CA 1
ATOM 692 C C . CYS A 1 85 ? -0.035 -18.608 9.645 1.00 80.06 85 CYS A C 1
ATOM 694 O O . CYS A 1 85 ? 0.050 -19.412 8.716 1.00 80.06 85 CYS A O 1
ATOM 696 N N . LYS A 1 86 ? -1.094 -17.807 9.787 1.00 79.25 86 LYS A N 1
ATOM 697 C CA . LYS A 1 86 ? -2.124 -17.635 8.758 1.00 79.25 86 LYS A CA 1
ATOM 698 C C . LYS A 1 86 ? -1.752 -16.458 7.862 1.00 79.25 86 LYS A C 1
ATOM 700 O O . LYS A 1 86 ? -1.487 -15.367 8.350 1.00 79.25 86 LYS A O 1
ATOM 705 N N . SER A 1 87 ? -1.732 -16.684 6.550 1.00 76.44 87 SER A N 1
ATOM 706 C CA . SER A 1 87 ? -1.472 -15.621 5.570 1.00 76.44 87 SER A CA 1
ATOM 707 C C . SER A 1 87 ? -2.700 -14.748 5.307 1.00 76.44 87 SER A C 1
ATOM 709 O O . SER A 1 87 ? -2.540 -13.594 4.932 1.00 76.44 87 SER A O 1
ATOM 711 N N . TRP A 1 88 ? -3.902 -15.296 5.516 1.00 82.81 88 TRP A N 1
ATOM 712 C CA . TRP A 1 88 ? -5.181 -14.623 5.299 1.00 82.81 88 TRP A CA 1
ATOM 713 C C . TRP A 1 88 ? -6.197 -15.080 6.339 1.00 82.81 88 TRP A C 1
ATOM 715 O O . TRP A 1 88 ? -6.223 -16.256 6.714 1.00 82.81 88 TRP A O 1
ATOM 725 N N . ILE A 1 89 ? -7.001 -14.134 6.814 1.00 82.94 89 ILE A N 1
ATOM 726 C CA . ILE A 1 89 ? -8.048 -14.346 7.808 1.00 82.94 89 ILE A CA 1
ATOM 727 C C . ILE A 1 89 ? -9.286 -13.608 7.314 1.00 82.94 89 ILE A C 1
ATOM 729 O O . ILE A 1 89 ? -9.229 -12.398 7.093 1.00 82.94 89 ILE A O 1
ATOM 733 N N . ASP A 1 90 ? -10.400 -14.322 7.193 1.00 82.12 90 ASP A N 1
ATOM 734 C CA . ASP A 1 90 ? -11.685 -13.699 6.903 1.00 82.12 90 ASP A CA 1
ATOM 735 C C . ASP A 1 90 ? -12.233 -13.056 8.173 1.00 82.12 90 ASP A C 1
ATOM 737 O O . ASP A 1 90 ? -12.738 -13.709 9.092 1.00 82.12 90 ASP A O 1
ATOM 741 N N . ILE A 1 91 ? -12.108 -11.735 8.230 1.00 77.06 91 ILE A N 1
ATOM 742 C CA . ILE A 1 91 ? -12.706 -10.938 9.287 1.00 77.06 91 ILE A CA 1
ATOM 743 C C . ILE A 1 91 ? -14.170 -10.752 8.891 1.00 77.06 91 ILE A C 1
ATOM 745 O O . ILE A 1 91 ? -14.498 -9.881 8.093 1.00 77.06 91 ILE A O 1
ATOM 749 N N . ASN A 1 92 ? -15.055 -11.574 9.457 1.00 71.00 92 ASN A N 1
ATOM 750 C CA . ASN A 1 92 ? -16.514 -11.438 9.336 1.00 71.00 92 ASN A CA 1
ATOM 751 C C . ASN A 1 92 ? -17.034 -10.188 10.086 1.00 71.00 92 ASN A C 1
ATOM 753 O O . ASN A 1 92 ? -17.945 -10.277 10.908 1.00 71.00 92 ASN A O 1
ATOM 757 N N . ALA A 1 93 ? -16.404 -9.033 9.872 1.00 68.88 93 ALA A N 1
ATOM 758 C CA . ALA A 1 93 ? -16.800 -7.748 10.417 1.00 68.88 93 ALA A CA 1
ATOM 759 C C . ALA A 1 93 ? -17.564 -6.972 9.348 1.00 68.88 93 ALA A C 1
ATOM 761 O O . ALA A 1 93 ? -17.127 -6.862 8.204 1.00 68.88 93 ALA A O 1
ATOM 762 N N . ASN A 1 94 ? -18.703 -6.408 9.738 1.00 68.19 94 ASN A N 1
ATOM 763 C CA . ASN A 1 94 ? -19.415 -5.468 8.893 1.00 68.19 94 ASN A CA 1
ATOM 764 C C . ASN A 1 94 ? -18.660 -4.135 8.967 1.00 68.19 94 ASN A C 1
ATOM 766 O O . ASN A 1 94 ? -18.754 -3.418 9.965 1.00 68.19 94 ASN A O 1
ATOM 770 N N . LEU A 1 95 ? -17.824 -3.860 7.968 1.00 68.75 95 LEU A N 1
ATOM 771 C CA . LEU A 1 95 ? -17.097 -2.600 7.888 1.00 68.75 95 LEU A CA 1
ATOM 772 C C . LEU A 1 95 ? -18.115 -1.504 7.558 1.00 68.75 95 LEU A C 1
ATOM 774 O O . LEU A 1 95 ? -18.679 -1.485 6.465 1.00 68.75 95 LEU A O 1
ATOM 778 N N . ASN A 1 96 ? -18.372 -0.604 8.511 1.00 65.06 96 ASN A N 1
ATOM 779 C CA . ASN A 1 96 ? -19.117 0.624 8.229 1.00 65.06 96 ASN A CA 1
ATOM 780 C C . ASN A 1 96 ? -18.457 1.357 7.049 1.00 65.06 96 ASN A C 1
ATOM 782 O O . ASN A 1 96 ? -17.242 1.253 6.864 1.00 65.06 96 ASN A O 1
ATOM 786 N N . SER A 1 97 ? -19.236 2.114 6.269 1.00 73.75 97 SER A N 1
ATOM 787 C CA . SER A 1 97 ? -18.715 2.888 5.136 1.00 73.75 97 SER A CA 1
ATOM 788 C C . SER A 1 97 ? -17.565 3.792 5.592 1.00 73.75 97 SER A C 1
ATOM 790 O O . SER A 1 97 ? -17.791 4.752 6.329 1.00 73.75 97 SER A O 1
ATOM 792 N N . GLY A 1 98 ? -16.336 3.454 5.197 1.00 85.06 98 GLY A N 1
ATOM 793 C CA . GLY A 1 98 ? -15.154 4.252 5.494 1.00 85.06 98 GLY A CA 1
ATOM 794 C C . GLY A 1 98 ? -15.051 5.470 4.584 1.00 85.06 98 GLY A C 1
ATOM 795 O O . GLY A 1 98 ? -15.569 5.483 3.466 1.00 85.06 98 GLY A O 1
ATOM 796 N N . GLU A 1 99 ? -14.339 6.488 5.049 1.00 92.69 99 GLU A N 1
ATOM 797 C CA . GLU A 1 99 ? -14.008 7.660 4.248 1.00 92.69 99 GLU A CA 1
ATOM 798 C C . GLU A 1 99 ? -12.686 7.425 3.520 1.00 92.69 99 GLU A C 1
ATOM 800 O O . GLU A 1 99 ? -11.671 7.075 4.127 1.00 92.69 99 GLU A O 1
ATOM 805 N N . SER A 1 100 ? -12.690 7.618 2.202 1.00 95.69 100 SER A N 1
ATOM 806 C CA . SER A 1 100 ? -11.470 7.538 1.399 1.00 95.69 100 SER A CA 1
ATOM 807 C C . SER A 1 100 ? -10.461 8.590 1.865 1.00 95.69 100 SER A C 1
ATOM 809 O O . SER A 1 100 ? -10.805 9.761 2.017 1.00 95.69 100 SER A O 1
ATOM 811 N N . VAL A 1 101 ? -9.203 8.189 2.070 1.00 95.94 101 VAL A N 1
ATOM 812 C CA . VAL A 1 101 ? -8.137 9.101 2.534 1.00 95.94 101 VAL A CA 1
ATOM 813 C C . VAL A 1 101 ? -7.806 10.175 1.493 1.00 95.94 101 VAL A C 1
ATOM 815 O O . VAL A 1 101 ? -7.369 11.267 1.851 1.00 95.94 101 VAL A O 1
ATOM 818 N N . LEU A 1 102 ? -8.016 9.866 0.214 1.00 96.44 102 LEU A N 1
ATOM 819 C CA . LEU A 1 102 ? -7.849 10.783 -0.912 1.00 96.44 102 LEU A CA 1
ATOM 820 C C . LEU A 1 102 ? -9.175 10.943 -1.666 1.00 96.44 102 LEU A C 1
ATOM 822 O O . LEU A 1 102 ? -10.008 10.031 -1.673 1.00 96.44 102 LEU A O 1
ATOM 826 N N . GLY A 1 103 ? -9.356 12.091 -2.323 1.00 97.19 103 GLY A N 1
ATOM 827 C CA . GLY A 1 103 ? -10.475 12.315 -3.241 1.00 97.19 103 GLY A CA 1
ATOM 828 C C . GLY A 1 103 ? -10.382 11.424 -4.484 1.00 97.19 103 GLY A C 1
ATOM 829 O O . GLY A 1 103 ? -9.292 10.996 -4.861 1.00 97.19 103 GLY A O 1
ATOM 830 N N . GLN A 1 104 ? -11.520 11.148 -5.127 1.00 96.38 104 GLN A N 1
ATOM 831 C CA . GLN A 1 104 ? -11.575 10.222 -6.266 1.00 96.38 104 GLN A CA 1
ATOM 832 C C . GLN A 1 104 ? -10.707 10.693 -7.447 1.00 96.38 104 GLN A C 1
ATOM 834 O O . GLN A 1 104 ? -9.956 9.893 -7.986 1.00 96.38 104 GLN A O 1
ATOM 839 N N . GLU A 1 105 ? -10.707 11.991 -7.766 1.00 97.88 105 GLU A N 1
ATOM 840 C CA . GLU A 1 105 ? -9.879 12.556 -8.847 1.00 97.88 105 GLU A CA 1
ATOM 841 C C . GLU A 1 105 ? -8.370 12.355 -8.612 1.00 97.88 105 GLU A C 1
ATOM 843 O O . GLU A 1 105 ? -7.631 11.981 -9.521 1.00 97.88 105 GLU A O 1
ATOM 848 N N . GLU A 1 106 ? -7.904 12.554 -7.374 1.00 97.88 106 GLU A N 1
ATOM 849 C CA . GLU A 1 106 ? -6.506 12.331 -6.980 1.00 97.88 106 GLU A CA 1
ATOM 850 C C . GLU A 1 106 ? -6.140 10.841 -7.072 1.00 97.88 106 GLU A C 1
ATOM 852 O O . GLU A 1 106 ? -5.041 10.490 -7.506 1.00 97.88 106 GLU A O 1
ATOM 857 N N . ILE A 1 107 ? -7.059 9.959 -6.663 1.00 97.94 107 ILE A N 1
ATOM 858 C CA . ILE A 1 107 ? -6.882 8.508 -6.773 1.00 97.94 107 ILE A CA 1
ATOM 859 C C . ILE A 1 107 ? -6.741 8.110 -8.235 1.00 97.94 107 ILE A C 1
ATOM 861 O O . ILE A 1 107 ? -5.792 7.402 -8.560 1.00 97.94 107 ILE A O 1
ATOM 865 N N . ASP A 1 108 ? -7.632 8.586 -9.101 1.00 98.19 108 ASP A N 1
ATOM 866 C CA . ASP A 1 108 ? -7.630 8.254 -10.524 1.00 98.19 108 ASP A CA 1
ATOM 867 C C . ASP A 1 108 ? -6.340 8.743 -11.192 1.00 98.19 108 ASP A C 1
ATOM 869 O O . ASP A 1 108 ? -5.665 7.969 -11.869 1.00 98.19 108 ASP A O 1
ATOM 873 N N . LEU A 1 109 ? -5.912 9.979 -10.909 1.00 98.19 109 LEU A N 1
ATOM 874 C CA . LEU A 1 109 ? -4.650 10.527 -11.414 1.00 98.19 109 LEU A CA 1
ATOM 875 C C . LEU A 1 109 ? -3.439 9.679 -10.992 1.00 98.19 109 LEU A C 1
ATOM 877 O O . LEU A 1 109 ? -2.562 9.369 -11.802 1.00 98.19 109 LEU A O 1
ATOM 881 N N . ARG A 1 110 ? -3.366 9.303 -9.710 1.00 97.94 110 ARG A N 1
ATOM 882 C CA . ARG A 1 110 ? -2.262 8.487 -9.181 1.00 97.94 110 ARG A CA 1
ATOM 883 C C . ARG A 1 110 ? -2.307 7.057 -9.707 1.00 97.94 110 ARG A C 1
ATOM 885 O O . ARG A 1 110 ? -1.247 6.480 -9.941 1.00 97.94 110 ARG A O 1
ATOM 892 N N . LEU A 1 111 ? -3.500 6.498 -9.884 1.00 98.25 111 LEU A N 1
ATOM 893 C CA . LEU A 1 111 ? -3.707 5.163 -10.427 1.00 98.25 111 LEU A CA 1
ATOM 894 C C . LEU A 1 111 ? -3.269 5.094 -11.891 1.00 98.25 111 LEU A C 1
ATOM 896 O O . LEU A 1 111 ? -2.576 4.152 -12.262 1.00 98.25 111 LEU A O 1
ATOM 900 N N . GLU A 1 112 ? -3.611 6.091 -12.706 1.00 98.12 112 GLU A N 1
ATOM 901 C CA . GLU A 1 112 ? -3.154 6.154 -14.096 1.00 98.12 112 GLU A CA 1
ATOM 902 C C . GLU A 1 112 ? -1.632 6.282 -14.172 1.00 98.12 112 GLU A C 1
ATOM 904 O O . GLU A 1 112 ? -0.986 5.474 -14.835 1.00 98.12 112 GLU A O 1
ATOM 909 N N . LYS A 1 113 ? -1.025 7.171 -13.376 1.00 98.00 113 LYS A N 1
ATOM 910 C CA . LYS A 1 113 ? 0.440 7.267 -13.291 1.00 98.00 113 LYS A CA 1
ATOM 911 C C . LYS A 1 113 ? 1.096 5.954 -12.848 1.00 98.00 113 LYS A C 1
ATOM 913 O O . LYS A 1 113 ? 2.163 5.589 -13.334 1.00 98.00 113 LYS A O 1
ATOM 918 N N . PHE A 1 114 ? 0.482 5.240 -11.905 1.00 98.25 114 PHE A N 1
ATOM 919 C CA . PHE A 1 114 ? 0.958 3.925 -11.480 1.00 98.25 114 PHE A CA 1
ATOM 920 C C . PHE A 1 114 ? 0.902 2.921 -12.638 1.00 98.25 114 PHE A C 1
ATOM 922 O O . PHE A 1 114 ? 1.899 2.251 -12.903 1.00 98.25 114 PHE A O 1
ATOM 929 N N . LYS A 1 115 ? -0.229 2.852 -13.353 1.00 97.56 115 LYS A N 1
ATOM 930 C CA . LYS A 1 115 ? -0.418 1.981 -14.523 1.00 97.56 115 LYS A CA 1
ATOM 931 C C . LYS A 1 115 ? 0.579 2.291 -15.636 1.00 97.56 115 LYS A C 1
ATOM 933 O O . LYS A 1 115 ? 1.152 1.358 -16.178 1.00 97.56 115 LYS A O 1
ATOM 938 N N . GLU A 1 116 ? 0.841 3.562 -15.934 1.00 97.62 116 GLU A N 1
ATOM 939 C CA . GLU A 1 116 ? 1.852 3.979 -16.920 1.00 97.62 116 GLU A CA 1
ATOM 940 C C . GLU A 1 116 ? 3.252 3.437 -16.602 1.00 97.62 116 GLU A C 1
ATOM 942 O O . GLU A 1 116 ? 4.011 3.117 -17.512 1.00 97.62 116 GLU A O 1
ATOM 947 N N . ILE A 1 117 ? 3.599 3.315 -15.317 1.00 97.38 117 ILE A N 1
ATOM 948 C CA . ILE A 1 117 ? 4.897 2.781 -14.889 1.00 97.38 117 ILE A CA 1
ATOM 949 C C . ILE A 1 117 ? 4.921 1.254 -14.968 1.00 97.38 117 ILE A C 1
ATOM 951 O O . ILE A 1 117 ? 5.937 0.680 -15.363 1.00 97.38 117 ILE A O 1
ATOM 955 N N . VAL A 1 118 ? 3.852 0.577 -14.534 1.00 96.00 118 VAL A N 1
ATOM 956 C CA . VAL A 1 118 ? 3.861 -0.892 -14.432 1.00 96.00 118 VAL A CA 1
ATOM 957 C C . VAL A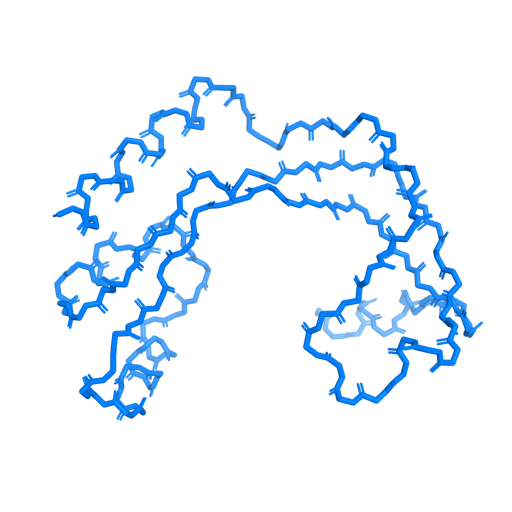 1 118 ? 3.561 -1.594 -15.756 1.00 96.00 118 VAL A C 1
ATOM 959 O O . VAL A 1 118 ? 4.153 -2.650 -15.991 1.00 96.00 118 VAL A O 1
ATOM 962 N N . ASN A 1 119 ? 2.750 -0.991 -16.632 1.00 87.88 119 ASN A N 1
ATOM 963 C CA . ASN A 1 119 ? 2.413 -1.511 -17.965 1.00 87.88 119 ASN A CA 1
ATOM 964 C C . ASN A 1 119 ? 3.631 -1.599 -18.886 1.00 87.88 119 ASN A C 1
ATOM 966 O O . ASN A 1 119 ? 4.494 -0.695 -18.868 1.00 87.88 119 ASN A O 1
#

Sequence (119 aa):
YLDIAMAQKPKEGQNVITSYAEVLAESDVLSDDKIKQLSQFHIWSDPYIATRRNWMPDKPMKAVFLKVFKVPEFEIPLKPEYQGCKSWIDINANLNSGESVLGQEEIDLRLEKFKEIVN

Radius of gyration: 17.57 Å; chains: 1; bounding box: 38×32×44 Å

pLDDT: mean 89.64, std 8.68, range [58.41, 98.25]

Foldseek 3Di:
DVVVPVVPDDDPQKDKDFKDKDWPDKFFALDPVLVVLCPVVDPDDPVVVVVVCVVPVVGTDMDTDIFMFTAPMDMDGNDPVNDDPDPDDDDPDDGDDTHTPDDPVVSVVVVVSNVVSRD

Secondary structure (DSSP, 8-state):
-HHHHHHTPPPTTEEEEEEEEEEEEEEEE--HHHHHHGGGG----HHHHHHHHHSSTTSPEEEEEEEEEEEEEEEEE--GGG-SS-S----------PEESS-HHHHHHHHHHHHHHH-